Protein AF-A9DGS5-F1 (afdb_monomer_lite)

Radius of gyration: 14.21 Å; chains: 1; bounding box: 29×27×43 Å

InterPro domains:
  IPR003385 Glycoside hydrolase, family 77 [PF02446] (1-68)
  IPR017853 Glycoside hydrolase superfamily [SSF51445] (2-69)

Structure (mmCIF, N/CA/C/O backbone):
data_AF-A9DGS5-F1
#
_entry.id   AF-A9DGS5-F1
#
loop_
_atom_site.group_PDB
_atom_site.id
_atom_site.type_symbol
_atom_site.label_atom_id
_atom_site.label_alt_id
_atom_site.label_comp_id
_atom_site.label_asym_id
_atom_site.label_entity_id
_atom_site.label_seq_id
_atom_site.pdbx_PDB_ins_code
_atom_site.Cartn_x
_atom_site.Cartn_y
_atom_site.Cartn_z
_atom_site.occupancy
_atom_site.B_iso_or_equiv
_atom_site.auth_seq_id
_atom_site.auth_comp_id
_atom_site.auth_asym_id
_atom_site.auth_atom_id
_atom_site.pdbx_PDB_model_num
ATOM 1 N N . VAL A 1 1 ? -10.828 0.765 22.825 1.00 82.06 1 VAL A N 1
ATOM 2 C CA . VAL A 1 1 ? -11.024 2.218 22.598 1.00 82.06 1 VAL A CA 1
ATOM 3 C C . VAL A 1 1 ? -11.640 2.547 21.237 1.00 82.06 1 VAL A C 1
ATOM 5 O O . VAL A 1 1 ? -12.834 2.789 21.215 1.00 82.06 1 VAL A O 1
ATOM 8 N N . MET A 1 2 ? -10.916 2.551 20.102 1.00 89.31 2 MET A N 1
ATOM 9 C CA . MET A 1 2 ? -11.488 3.024 18.813 1.00 89.31 2 MET A CA 1
ATOM 10 C C . MET A 1 2 ? -12.769 2.281 18.401 1.00 89.31 2 MET A C 1
ATOM 12 O O . MET A 1 2 ? -13.766 2.915 18.072 1.00 89.31 2 MET A O 1
ATOM 16 N N . GLN A 1 3 ? -12.760 0.949 18.502 1.00 85.56 3 GLN A N 1
ATOM 17 C CA . GLN A 1 3 ? -13.918 0.113 18.178 1.00 85.56 3 GLN A CA 1
ATOM 18 C C . GLN A 1 3 ? -15.111 0.357 19.116 1.00 85.56 3 GLN A C 1
ATOM 20 O O . GLN A 1 3 ? -16.245 0.407 18.657 1.00 85.56 3 GLN A O 1
ATOM 25 N N . GLU A 1 4 ? -14.864 0.558 20.413 1.00 90.12 4 GLU A N 1
ATOM 26 C CA . GLU A 1 4 ? -15.912 0.836 21.413 1.00 90.12 4 GLU A CA 1
ATOM 27 C C . GLU A 1 4 ? -16.560 2.209 21.197 1.00 90.12 4 GLU A C 1
ATOM 29 O O . GLU A 1 4 ? -17.740 2.387 21.475 1.00 90.12 4 GLU A O 1
ATOM 34 N N . LEU A 1 5 ? -15.796 3.170 20.673 1.00 93.12 5 LEU A N 1
ATOM 35 C CA . LEU A 1 5 ? -16.266 4.517 20.346 1.00 93.12 5 LEU A CA 1
ATOM 36 C C . LEU A 1 5 ? -16.874 4.620 18.936 1.00 93.12 5 LEU A C 1
ATOM 38 O O . LEU A 1 5 ? -17.280 5.707 18.531 1.00 93.12 5 LEU A O 1
ATOM 42 N N . GLY A 1 6 ? -16.918 3.522 18.171 1.00 91.62 6 GLY A N 1
ATOM 43 C CA . GLY A 1 6 ? -17.420 3.522 16.794 1.00 91.62 6 GLY A CA 1
ATOM 44 C C . GLY A 1 6 ? -16.552 4.319 15.813 1.00 91.62 6 GLY A C 1
ATOM 45 O O . GLY A 1 6 ? -17.037 4.737 14.763 1.00 91.62 6 GLY A O 1
ATOM 46 N N . LEU A 1 7 ? -15.278 4.548 16.142 1.00 94.62 7 LEU A N 1
ATOM 47 C CA . LEU A 1 7 ? -14.351 5.282 15.287 1.00 94.62 7 LEU A CA 1
ATOM 48 C C . LEU A 1 7 ? -13.783 4.360 14.211 1.00 94.62 7 LEU A C 1
ATOM 50 O O . LEU A 1 7 ? -13.249 3.289 14.504 1.00 94.62 7 LEU A O 1
ATOM 54 N N . VAL A 1 8 ? -13.874 4.807 12.963 1.00 95.06 8 VAL A N 1
ATOM 55 C CA . VAL A 1 8 ? -13.360 4.076 11.805 1.00 95.06 8 VAL A CA 1
ATOM 56 C C . VAL A 1 8 ? -11.847 4.269 11.707 1.00 95.06 8 VAL A C 1
ATOM 58 O O . VAL A 1 8 ? -11.344 5.387 11.827 1.00 95.06 8 VAL A O 1
ATOM 61 N N . GLY A 1 9 ? -11.112 3.177 11.504 1.00 93.44 9 GLY A N 1
ATOM 62 C CA . GLY A 1 9 ? -9.679 3.224 11.234 1.00 93.44 9 GLY A CA 1
ATOM 63 C C . GLY A 1 9 ? -9.391 3.663 9.799 1.00 93.44 9 GLY A C 1
ATOM 64 O O . GLY A 1 9 ? -10.180 3.405 8.894 1.00 93.44 9 GLY A O 1
ATOM 65 N N . LEU A 1 10 ? -8.238 4.287 9.575 1.00 94.75 10 LEU A N 1
ATOM 66 C CA . LEU A 1 10 ? -7.722 4.565 8.237 1.00 94.75 10 LEU A CA 1
ATOM 67 C C . LEU A 1 10 ? -6.523 3.656 7.970 1.00 94.75 10 LEU A C 1
ATOM 69 O O . LEU A 1 10 ? -5.611 3.576 8.794 1.00 94.75 10 LEU A O 1
ATOM 73 N N . ARG A 1 11 ? -6.518 2.983 6.820 1.00 96.12 11 ARG A N 1
ATOM 74 C CA . ARG A 1 11 ? -5.389 2.173 6.351 1.00 96.12 11 ARG A CA 1
ATOM 75 C C . ARG A 1 11 ? -4.964 2.646 4.967 1.00 96.12 11 ARG A C 1
ATOM 77 O O . ARG A 1 11 ? -5.749 2.588 4.020 1.00 96.12 11 ARG A O 1
ATOM 84 N N . ILE A 1 12 ? -3.720 3.103 4.855 1.00 96.00 12 ILE A N 1
ATOM 85 C CA . ILE A 1 12 ? -3.114 3.466 3.574 1.00 96.00 12 ILE A CA 1
ATOM 86 C C . ILE A 1 12 ? -2.262 2.290 3.112 1.00 96.00 12 ILE A C 1
ATOM 88 O O . ILE A 1 12 ? -1.323 1.898 3.796 1.00 96.00 12 ILE A O 1
ATOM 92 N N . GLN A 1 13 ? -2.569 1.715 1.951 1.00 94.94 13 GLN A N 1
ATOM 93 C CA . GLN A 1 13 ? -1.935 0.472 1.504 1.00 9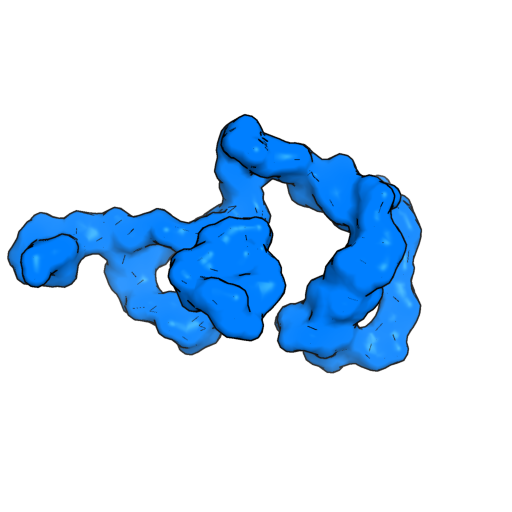4.94 13 GLN A CA 1
ATOM 94 C C . GLN A 1 13 ? -0.411 0.596 1.345 1.00 94.94 13 GLN A C 1
ATOM 96 O O . GLN A 1 13 ? 0.315 -0.358 1.593 1.00 94.94 13 GLN A O 1
ATOM 101 N N . ARG A 1 14 ? 0.083 1.779 0.970 1.00 93.00 14 ARG A N 1
ATOM 102 C CA . ARG A 1 14 ? 1.521 2.065 0.816 1.00 93.00 14 ARG A CA 1
ATOM 103 C C . ARG A 1 14 ? 2.202 2.576 2.091 1.00 93.00 14 ARG A C 1
ATOM 105 O O . ARG A 1 14 ? 3.394 2.867 2.057 1.00 93.00 14 ARG A O 1
ATOM 112 N N . MET A 1 15 ? 1.449 2.700 3.184 1.00 93.44 15 MET A N 1
ATOM 113 C CA . MET A 1 15 ? 1.938 3.041 4.523 1.00 93.44 15 MET A CA 1
ATOM 114 C C . MET A 1 15 ? 1.282 2.096 5.547 1.00 93.44 15 MET A C 1
ATOM 116 O O . MET A 1 15 ? 0.399 2.523 6.299 1.00 93.44 15 MET A O 1
ATOM 120 N N . PRO A 1 16 ? 1.626 0.794 5.533 1.00 92.62 16 PRO A N 1
ATOM 121 C CA . PRO A 1 16 ? 1.114 -0.145 6.526 1.00 92.62 16 PRO A CA 1
ATOM 122 C C . PRO A 1 16 ? 1.576 0.253 7.937 1.00 92.62 16 PRO A C 1
ATOM 124 O O . PRO A 1 16 ? 2.639 0.847 8.110 1.00 92.62 16 PRO A O 1
ATOM 127 N N . ASN A 1 17 ? 0.769 -0.066 8.954 1.00 89.25 17 ASN A N 1
ATOM 128 C CA . ASN A 1 17 ? 1.151 0.201 10.350 1.00 89.25 17 ASN A CA 1
ATOM 129 C C . ASN A 1 17 ? 2.066 -0.909 10.889 1.00 89.25 17 ASN A C 1
ATOM 131 O O . ASN A 1 17 ? 2.799 -0.712 11.854 1.00 89.25 17 ASN A O 1
ATOM 135 N N . GLU A 1 18 ? 1.955 -2.090 10.291 1.00 92.31 18 GLU A N 1
ATOM 136 C CA . GLU A 1 18 ? 2.731 -3.285 10.559 1.00 92.31 18 GLU A CA 1
ATOM 137 C C . GLU A 1 18 ? 4.140 -3.112 9.971 1.00 92.31 18 GLU A C 1
ATOM 139 O O . GLU A 1 18 ? 4.306 -2.968 8.762 1.00 92.31 18 GLU A O 1
ATOM 144 N N . SER A 1 19 ? 5.163 -3.090 10.831 1.00 89.50 19 SER A N 1
ATOM 145 C CA . SER A 1 19 ? 6.551 -2.793 10.441 1.00 89.50 19 SER A CA 1
ATOM 146 C C . SER A 1 19 ? 7.206 -3.870 9.573 1.00 89.50 19 SER A C 1
ATOM 148 O O . SER A 1 19 ? 8.250 -3.633 8.974 1.00 89.50 19 SER A O 1
ATOM 150 N N . ASP A 1 20 ? 6.633 -5.069 9.564 1.00 92.62 20 ASP A N 1
ATOM 151 C CA . ASP A 1 20 ? 7.059 -6.230 8.788 1.00 92.62 20 ASP A CA 1
ATOM 152 C C . ASP A 1 20 ? 6.422 -6.287 7.391 1.00 92.62 20 ASP A C 1
ATOM 154 O O . ASP A 1 20 ? 6.836 -7.103 6.567 1.00 92.62 20 ASP A O 1
ATOM 158 N N . LEU A 1 21 ? 5.454 -5.413 7.098 1.00 93.75 21 LEU A N 1
ATOM 159 C CA . LEU A 1 21 ? 4.791 -5.354 5.801 1.00 93.75 21 LEU A CA 1
ATOM 160 C C . LEU A 1 21 ? 5.298 -4.169 4.974 1.00 93.75 21 LEU A C 1
ATOM 162 O O . LEU A 1 21 ? 5.333 -3.033 5.432 1.00 93.75 21 LEU A O 1
ATOM 166 N N . GLU A 1 22 ? 5.635 -4.423 3.708 1.00 94.25 22 GLU A N 1
ATOM 167 C CA . GLU A 1 22 ? 5.912 -3.355 2.732 1.00 94.25 22 GLU A CA 1
ATOM 168 C C . GLU A 1 22 ? 4.611 -2.727 2.201 1.00 94.25 22 GLU A C 1
ATOM 170 O O . GLU A 1 22 ? 4.545 -1.525 1.929 1.00 94.25 22 GLU A O 1
ATOM 175 N N . PHE A 1 23 ? 3.563 -3.546 2.079 1.00 95.69 23 PHE A N 1
ATOM 176 C CA . PHE A 1 23 ? 2.243 -3.150 1.605 1.00 95.69 23 PHE A CA 1
ATOM 177 C C . PHE A 1 23 ? 1.165 -3.696 2.529 1.00 95.69 23 PHE A C 1
ATOM 179 O O . PHE A 1 23 ? 1.235 -4.826 3.008 1.00 95.69 23 PHE A O 1
ATOM 186 N N . GLY A 1 24 ? 0.129 -2.899 2.746 1.00 94.62 24 GLY A N 1
ATOM 187 C CA . GLY A 1 24 ? -1.046 -3.336 3.471 1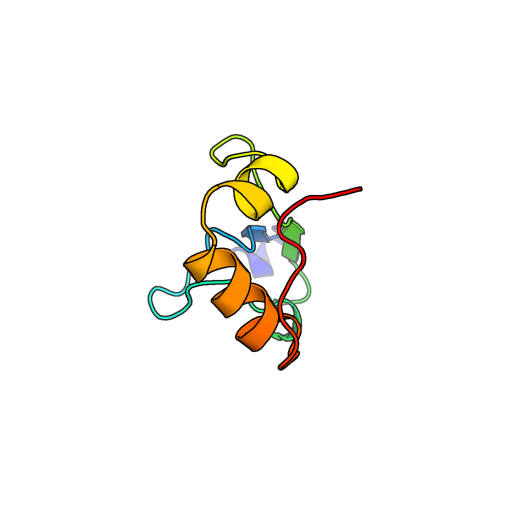.00 94.62 24 GLY A CA 1
ATOM 188 C C . GLY A 1 24 ? -1.834 -4.396 2.695 1.00 94.62 24 GLY A C 1
ATOM 189 O O . GLY A 1 24 ? -1.947 -4.333 1.469 1.00 94.62 24 GLY A O 1
ATOM 190 N N . ILE A 1 25 ? -2.411 -5.346 3.432 1.00 94.19 25 ILE A N 1
ATOM 191 C CA . ILE A 1 25 ? -3.153 -6.487 2.888 1.00 94.19 25 ILE A CA 1
ATOM 192 C C . ILE A 1 25 ? -4.650 -6.279 3.173 1.00 94.19 25 ILE A C 1
ATOM 194 O O . ILE A 1 25 ? -5.079 -6.489 4.311 1.00 94.19 25 ILE A O 1
ATOM 198 N N . PRO A 1 26 ? -5.472 -5.872 2.182 1.00 92.62 26 PRO A N 1
ATOM 199 C CA . PRO A 1 26 ? -6.868 -5.511 2.427 1.00 92.62 26 PRO A CA 1
ATOM 200 C C . PRO A 1 26 ? -7.724 -6.629 3.027 1.00 92.62 26 PRO A C 1
ATOM 202 O O . PRO A 1 26 ? -8.631 -6.348 3.806 1.00 92.62 26 PRO A O 1
ATOM 205 N N . SER A 1 27 ? -7.412 -7.892 2.723 1.00 92.88 27 SER A N 1
ATOM 206 C CA . SER A 1 27 ? -8.111 -9.055 3.286 1.00 92.88 27 SER A CA 1
ATOM 207 C C . SER A 1 27 ? -7.899 -9.233 4.796 1.00 92.88 27 SER A C 1
ATOM 209 O O . SER A 1 27 ? -8.672 -9.944 5.431 1.00 92.88 27 SER A O 1
ATOM 211 N N . GLN A 1 28 ? -6.893 -8.576 5.384 1.00 93.56 28 GLN A N 1
ATOM 212 C CA . GLN A 1 28 ? -6.612 -8.597 6.824 1.00 93.56 28 GLN A CA 1
ATOM 213 C C . GLN A 1 28 ? -7.194 -7.385 7.571 1.00 93.56 28 GLN A C 1
ATOM 215 O O . GLN A 1 28 ? -7.068 -7.286 8.793 1.00 93.56 2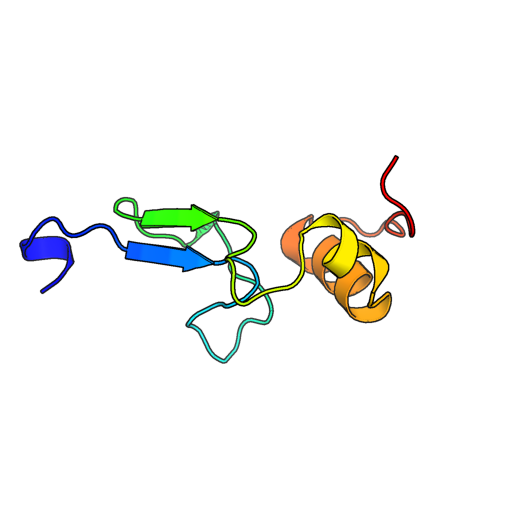8 GLN A O 1
ATOM 220 N N . TYR A 1 29 ? -7.816 -6.431 6.871 1.00 93.62 29 TYR A N 1
ATOM 221 C CA . TYR A 1 29 ? -8.360 -5.235 7.508 1.00 93.62 29 TYR A CA 1
ATOM 222 C C . TYR A 1 29 ? -9.639 -5.545 8.291 1.00 93.62 29 TYR A C 1
ATOM 224 O O . TYR A 1 29 ? -10.522 -6.269 7.837 1.00 93.62 29 TYR A O 1
ATOM 232 N N . SER A 1 30 ? -9.760 -4.944 9.478 1.00 92.88 30 SER A N 1
ATOM 233 C CA . SER A 1 30 ? -10.998 -4.991 10.261 1.00 92.88 30 SER A CA 1
ATOM 234 C C . SER A 1 30 ? -12.132 -4.292 9.513 1.00 92.88 30 SER A C 1
ATOM 236 O O . SER A 1 30 ? -11.901 -3.286 8.845 1.00 92.88 30 SER A O 1
ATOM 238 N N . TYR A 1 31 ? -13.364 -4.764 9.699 1.00 92.19 31 TYR A N 1
ATOM 239 C CA . TYR A 1 31 ? -14.566 -4.204 9.073 1.00 92.19 31 TYR A CA 1
ATOM 240 C C . TYR A 1 31 ? -14.707 -2.682 9.261 1.00 92.19 31 TYR A C 1
ATOM 242 O O . TYR A 1 31 ? -15.090 -1.970 8.339 1.00 92.19 31 TYR A O 1
ATOM 250 N N . MET A 1 32 ? -14.357 -2.162 10.442 1.00 94.75 32 MET A N 1
ATOM 251 C CA . MET A 1 32 ? -14.416 -0.726 10.753 1.00 94.75 32 MET A CA 1
ATOM 252 C C . MET A 1 32 ? -13.180 0.018 10.228 1.00 94.75 32 MET A C 1
ATOM 254 O O . MET A 1 32 ? -12.473 0.678 10.992 1.00 94.75 32 MET A O 1
ATOM 258 N N . THR A 1 33 ? -12.918 -0.089 8.925 1.00 95.12 33 THR A N 1
ATOM 259 C CA . THR A 1 33 ? -11.750 0.507 8.265 1.00 95.12 33 THR A CA 1
ATOM 260 C C . THR A 1 33 ? -12.130 1.160 6.940 1.00 95.12 33 THR A C 1
ATOM 262 O O . THR A 1 33 ? -12.765 0.538 6.095 1.00 95.12 33 THR A O 1
ATOM 265 N N . VAL A 1 34 ? -11.659 2.387 6.717 1.00 95.94 34 VAL A N 1
ATOM 266 C CA . VAL A 1 34 ?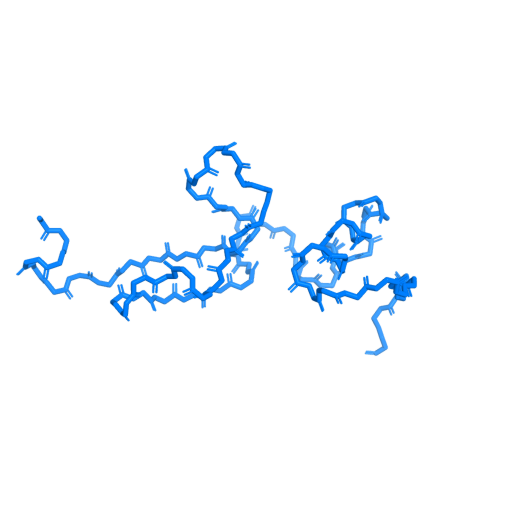 -11.530 2.970 5.377 1.00 95.94 34 VAL A CA 1
ATOM 267 C C . VAL A 1 34 ? -10.144 2.623 4.847 1.00 95.94 34 VAL A C 1
ATOM 269 O O . VAL A 1 34 ? -9.135 2.936 5.485 1.00 95.94 34 VAL A O 1
ATOM 272 N N . CYS A 1 35 ? -10.086 1.982 3.682 1.00 95.62 35 CYS A N 1
ATOM 273 C CA . CYS A 1 35 ? -8.835 1.722 2.981 1.00 95.62 35 CYS A CA 1
ATOM 274 C C . CYS A 1 35 ? -8.647 2.691 1.809 1.00 95.62 35 CYS A C 1
ATOM 276 O O . CYS A 1 35 ? -9.604 3.070 1.132 1.00 95.62 35 CYS A O 1
ATOM 278 N N . ALA A 1 36 ? -7.400 3.088 1.567 1.00 95.75 36 ALA A N 1
ATOM 279 C CA . ALA A 1 36 ? -7.021 3.863 0.394 1.00 95.75 36 ALA A CA 1
ATOM 280 C C . ALA A 1 36 ? -5.634 3.432 -0.113 1.00 95.75 36 ALA A C 1
ATOM 282 O O . ALA A 1 36 ? -4.764 3.091 0.692 1.00 95.75 36 ALA A O 1
ATOM 283 N N . PRO A 1 37 ? -5.377 3.476 -1.431 1.00 93.62 37 PRO A N 1
ATOM 284 C CA . PRO A 1 37 ? -4.056 3.158 -1.974 1.00 93.62 37 PRO A CA 1
ATOM 285 C C . PRO A 1 37 ? -3.003 4.226 -1.621 1.00 93.62 37 PRO A C 1
ATOM 287 O O . PRO A 1 37 ? -1.805 3.948 -1.549 1.00 93.62 37 PRO A O 1
ATOM 290 N N . SER A 1 38 ? -3.432 5.469 -1.396 1.00 94.50 38 SER A N 1
ATOM 291 C CA . SER A 1 38 ? -2.569 6.637 -1.207 1.00 94.50 38 SER A CA 1
ATOM 292 C C . SER A 1 38 ? -3.209 7.684 -0.299 1.00 94.50 38 SER A C 1
ATOM 294 O O . SER A 1 38 ? -4.433 7.765 -0.223 1.00 94.50 38 SER A O 1
ATOM 296 N N . CYS A 1 39 ? -2.387 8.544 0.302 1.00 94.25 39 CYS A N 1
ATOM 297 C CA . CYS A 1 39 ? -2.810 9.796 0.931 1.00 94.25 39 CYS A CA 1
ATOM 298 C C . CYS A 1 39 ? -2.051 10.993 0.324 1.00 94.25 39 CYS A C 1
ATOM 300 O O . CYS A 1 39 ? -1.241 10.818 -0.585 1.00 94.25 39 CYS A O 1
ATOM 302 N N . HIS A 1 40 ? -2.326 12.201 0.825 1.00 94.88 40 HIS A N 1
ATOM 303 C CA . HIS A 1 40 ? -1.683 13.441 0.373 1.00 94.88 40 HIS A CA 1
ATOM 304 C C . HIS A 1 40 ? -0.193 13.536 0.739 1.00 94.88 40 HIS A C 1
ATOM 306 O O . HIS A 1 40 ? 0.529 14.295 0.103 1.00 94.88 40 HIS A O 1
ATOM 312 N N . ASP A 1 41 ? 0.268 12.741 1.708 1.00 93.25 41 ASP A N 1
ATOM 313 C CA . ASP A 1 41 ? 1.680 12.657 2.109 1.00 93.25 41 ASP A CA 1
ATOM 314 C C . ASP A 1 41 ? 2.499 11.696 1.233 1.00 93.25 41 ASP A C 1
ATOM 316 O O . ASP A 1 41 ? 3.690 11.493 1.461 1.00 93.25 41 ASP A O 1
ATOM 320 N N . CYS A 1 42 ? 1.870 11.068 0.238 1.00 90.94 42 CYS A N 1
ATOM 321 C CA . CYS A 1 42 ? 2.523 10.151 -0.688 1.00 90.94 42 CYS A CA 1
ATOM 322 C C . CYS A 1 42 ? 2.476 10.685 -2.124 1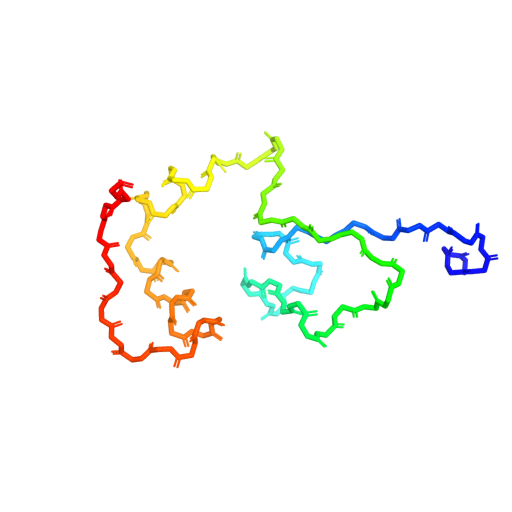.00 90.94 42 CYS A C 1
ATOM 324 O O . CYS A 1 42 ? 1.583 11.450 -2.492 1.00 90.94 42 CYS A O 1
ATOM 326 N N . SER A 1 43 ? 3.367 10.178 -2.983 1.00 94.00 43 SER A N 1
ATOM 327 C CA . SER A 1 43 ? 3.242 10.326 -4.438 1.00 94.00 43 SER A CA 1
ATOM 328 C C . SER A 1 43 ? 1.871 9.836 -4.925 1.00 94.00 43 SER A C 1
ATOM 330 O O . SER A 1 43 ? 1.248 8.968 -4.303 1.00 94.00 43 SER A O 1
ATOM 332 N N . THR A 1 44 ? 1.373 10.382 -6.037 1.00 95.38 44 THR A N 1
ATOM 333 C CA . THR A 1 44 ? 0.137 9.871 -6.658 1.00 95.38 44 THR A CA 1
ATOM 334 C C . THR A 1 44 ? 0.306 8.405 -7.061 1.00 95.38 44 THR A C 1
ATOM 336 O O . THR A 1 44 ? 1.430 7.941 -7.239 1.00 95.38 44 THR A O 1
ATOM 339 N N . LEU A 1 45 ? -0.794 7.664 -7.233 1.00 94.38 45 LEU A N 1
ATOM 340 C CA . LEU A 1 45 ? -0.716 6.239 -7.579 1.00 94.38 45 LEU A CA 1
ATOM 341 C C . LEU A 1 45 ? 0.074 5.987 -8.877 1.00 94.38 45 LEU A C 1
ATOM 343 O O . LEU A 1 45 ? 0.904 5.087 -8.897 1.00 94.38 45 LEU A O 1
ATOM 347 N N . ARG A 1 46 ? -0.138 6.804 -9.922 1.00 95.81 46 ARG A N 1
ATOM 348 C CA . ARG A 1 46 ? 0.620 6.710 -11.183 1.00 95.81 46 ARG A CA 1
ATOM 349 C C . ARG A 1 46 ? 2.103 6.999 -10.964 1.00 95.81 46 ARG A C 1
ATOM 351 O O . ARG A 1 46 ? 2.931 6.197 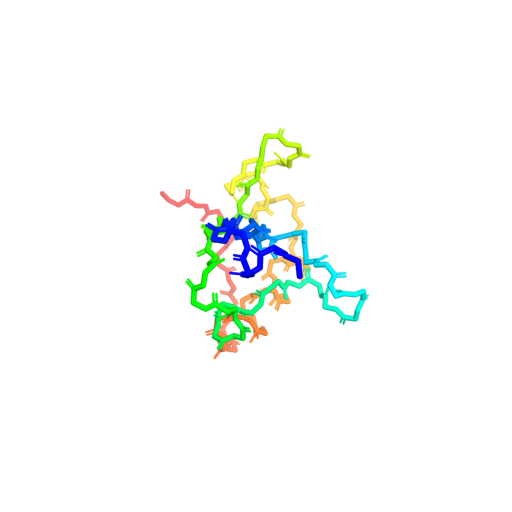-11.364 1.00 95.81 46 ARG A O 1
ATOM 358 N N . ALA A 1 47 ? 2.429 8.114 -10.306 1.00 95.56 47 ALA A N 1
ATOM 359 C CA . ALA A 1 47 ? 3.825 8.473 -10.057 1.00 95.56 47 ALA A CA 1
ATOM 360 C C . ALA A 1 47 ? 4.544 7.369 -9.269 1.00 95.56 47 ALA A C 1
ATOM 362 O O . ALA A 1 47 ? 5.619 6.944 -9.658 1.00 95.56 47 ALA A O 1
ATOM 363 N N . TRP A 1 48 ? 3.896 6.829 -8.238 1.00 95.56 48 TRP A N 1
ATOM 364 C CA . TRP A 1 48 ? 4.414 5.700 -7.471 1.00 95.56 48 TRP A CA 1
ATOM 365 C C . TRP A 1 48 ? 4.618 4.424 -8.282 1.00 95.56 48 TRP A C 1
ATOM 367 O O . TRP A 1 48 ? 5.584 3.700 -8.070 1.00 95.56 48 TRP A O 1
ATOM 377 N N . TRP A 1 49 ? 3.690 4.127 -9.187 1.00 95.75 49 TRP A N 1
ATOM 378 C CA . TRP A 1 49 ? 3.801 2.956 -10.043 1.00 95.75 49 TRP A CA 1
ATOM 379 C C . TRP A 1 49 ? 5.004 3.062 -10.985 1.00 95.75 49 TRP A C 1
ATOM 381 O O . TRP A 1 49 ? 5.686 2.074 -11.244 1.00 95.75 49 TRP A O 1
ATOM 391 N N . GLU A 1 50 ? 5.266 4.262 -11.497 1.00 97.00 50 GLU A N 1
ATOM 392 C CA . GLU A 1 50 ? 6.271 4.513 -12.530 1.00 97.00 50 GLU A CA 1
ATOM 393 C C . GLU A 1 50 ? 7.656 4.878 -11.949 1.00 97.00 50 GLU A C 1
ATOM 395 O O . GLU A 1 50 ? 8.651 4.726 -12.651 1.00 97.00 50 GLU A O 1
ATOM 400 N N . GLU A 1 51 ? 7.752 5.313 -10.681 1.00 95.31 51 GLU A N 1
ATOM 401 C CA . GLU A 1 51 ? 9.001 5.825 -10.074 1.00 95.31 51 GLU A CA 1
ATOM 402 C C . GLU A 1 51 ? 10.028 4.747 -9.684 1.00 95.31 51 GLU A C 1
ATOM 404 O O . GLU A 1 51 ? 11.228 5.015 -9.736 1.00 95.31 51 GLU A O 1
ATOM 409 N N . ASP A 1 52 ? 9.584 3.549 -9.288 1.00 95.69 52 ASP A N 1
ATOM 410 C CA . ASP A 1 52 ? 10.450 2.483 -8.762 1.00 95.69 52 ASP A CA 1
ATOM 411 C C . ASP A 1 52 ? 10.039 1.116 -9.328 1.00 95.69 52 ASP A C 1
ATOM 413 O O . ASP A 1 52 ? 9.008 0.538 -8.967 1.00 95.69 52 ASP A O 1
ATOM 417 N N . GLU A 1 53 ? 10.872 0.591 -10.228 1.00 95.56 53 GLU A N 1
ATOM 418 C CA . GLU A 1 53 ? 10.646 -0.693 -10.886 1.00 95.56 53 GLU A CA 1
ATOM 419 C C . GLU A 1 53 ? 10.659 -1.872 -9.906 1.00 95.56 53 GLU A C 1
ATOM 421 O O . GLU A 1 53 ? 9.782 -2.736 -9.981 1.00 95.56 53 GLU A O 1
ATOM 426 N N . GLU A 1 54 ? 11.614 -1.923 -8.975 1.00 96.00 54 GLU A N 1
ATOM 427 C CA . GLU A 1 54 ? 11.732 -3.053 -8.052 1.00 96.00 54 GLU A CA 1
ATOM 428 C C . GLU A 1 54 ? 10.529 -3.103 -7.110 1.00 96.00 54 GLU A C 1
ATOM 430 O O . GLU A 1 54 ? 9.960 -4.170 -6.856 1.00 96.00 54 GLU A O 1
ATOM 435 N N . ARG A 1 55 ? 10.108 -1.939 -6.608 1.00 95.56 55 ARG A N 1
ATOM 436 C CA . ARG A 1 55 ? 8.941 -1.824 -5.735 1.00 95.56 55 ARG A CA 1
ATOM 437 C C . ARG A 1 55 ? 7.651 -2.183 -6.466 1.00 95.56 55 ARG A C 1
ATOM 439 O O . ARG A 1 55 ? 6.817 -2.891 -5.896 1.00 95.56 55 ARG A O 1
ATOM 446 N N . ARG A 1 56 ? 7.505 -1.770 -7.730 1.00 95.56 56 ARG A N 1
ATOM 447 C CA . ARG A 1 56 ? 6.391 -2.177 -8.599 1.00 95.56 56 ARG A CA 1
ATOM 448 C C . ARG A 1 56 ? 6.354 -3.695 -8.789 1.00 95.56 56 ARG A C 1
ATOM 450 O O . ARG A 1 56 ? 5.298 -4.298 -8.605 1.00 95.56 56 ARG A O 1
ATOM 457 N N . GLN A 1 57 ? 7.488 -4.324 -9.102 1.00 95.88 57 GLN A N 1
ATOM 458 C CA . GLN A 1 57 ? 7.581 -5.781 -9.264 1.00 95.88 57 GLN A CA 1
ATOM 459 C C . GLN A 1 57 ? 7.207 -6.527 -7.977 1.00 95.88 57 GLN A C 1
ATOM 461 O O . GLN A 1 57 ? 6.416 -7.470 -8.024 1.00 95.88 57 GLN A O 1
ATOM 466 N N . ARG A 1 58 ? 7.702 -6.083 -6.812 1.00 96.06 58 ARG A N 1
ATOM 467 C CA . ARG A 1 58 ? 7.329 -6.675 -5.515 1.00 96.06 58 ARG A CA 1
ATOM 468 C C . ARG A 1 58 ? 5.840 -6.528 -5.220 1.00 96.06 58 ARG A C 1
ATOM 470 O O . ARG A 1 58 ? 5.233 -7.485 -4.750 1.00 96.06 58 ARG A O 1
ATOM 477 N N . PHE A 1 59 ? 5.241 -5.372 -5.507 1.00 95.50 59 PHE A N 1
ATOM 478 C CA . PHE A 1 59 ? 3.799 -5.183 -5.341 1.00 95.50 59 PHE A CA 1
ATOM 479 C C . PHE A 1 59 ? 3.004 -6.127 -6.247 1.00 95.50 59 PHE A C 1
ATOM 481 O O . PHE A 1 59 ? 2.109 -6.828 -5.783 1.00 95.50 59 PHE A O 1
ATOM 488 N N . PHE A 1 60 ? 3.347 -6.179 -7.533 1.00 95.88 60 PHE A N 1
ATOM 489 C CA . PHE A 1 60 ? 2.639 -7.004 -8.506 1.00 95.88 60 PHE A CA 1
ATOM 490 C C . PHE A 1 60 ? 2.731 -8.498 -8.168 1.00 95.88 60 PHE A C 1
ATOM 492 O O . PHE A 1 60 ? 1.731 -9.211 -8.204 1.00 95.88 60 PHE A O 1
ATOM 499 N N . LYS A 1 61 ? 3.897 -8.945 -7.703 1.00 95.50 61 LYS A N 1
ATOM 500 C CA . LYS A 1 61 ? 4.085 -10.319 -7.248 1.00 95.50 61 LYS A CA 1
ATOM 501 C C . LYS A 1 61 ? 3.357 -10.634 -5.945 1.00 95.50 61 LYS A C 1
ATOM 503 O O . LYS A 1 61 ? 2.629 -11.615 -5.868 1.00 95.50 61 LYS A O 1
ATOM 508 N N . ASN A 1 62 ? 3.565 -9.825 -4.909 1.00 93.12 62 ASN A N 1
ATOM 509 C CA . ASN A 1 62 ? 3.149 -10.178 -3.550 1.00 93.12 62 ASN A CA 1
ATOM 510 C C . ASN A 1 62 ? 1.708 -9.762 -3.224 1.00 93.12 62 ASN A C 1
ATOM 512 O O . ASN A 1 62 ? 1.103 -10.346 -2.333 1.00 93.12 62 ASN A O 1
ATOM 516 N N . VAL A 1 63 ? 1.178 -8.732 -3.892 1.00 93.81 63 VAL A N 1
ATOM 517 C CA . VAL A 1 63 ? -0.162 -8.180 -3.622 1.00 93.81 63 VAL A CA 1
ATOM 518 C C . VAL A 1 63 ? -1.157 -8.562 -4.711 1.00 93.81 63 VAL A C 1
ATOM 520 O O . VAL A 1 63 ? -2.301 -8.873 -4.393 1.00 93.81 63 VAL A O 1
ATOM 523 N N . MET A 1 64 ? -0.740 -8.544 -5.982 1.00 93.12 64 MET A N 1
ATOM 524 C CA . MET A 1 64 ? -1.595 -8.977 -7.099 1.00 93.12 64 MET A CA 1
ATOM 525 C C . MET A 1 64 ? -1.465 -10.476 -7.399 1.00 93.12 64 MET A C 1
ATOM 527 O O . MET A 1 64 ? -2.181 -10.967 -8.266 1.00 93.12 64 MET A O 1
ATOM 531 N N . GLU A 1 65 ? -0.571 -11.182 -6.694 1.00 93.75 65 GLU A N 1
ATOM 532 C CA . GLU A 1 65 ? -0.330 -12.626 -6.836 1.00 93.75 65 GLU A CA 1
ATOM 533 C C . GLU A 1 65 ? -0.041 -13.040 -8.293 1.00 93.75 65 GLU A C 1
ATOM 535 O O . GLU A 1 65 ? -0.475 -14.094 -8.755 1.00 93.75 65 GLU A O 1
ATOM 540 N N . SER A 1 66 ? 0.688 -12.190 -9.027 1.00 94.31 66 SER A N 1
ATOM 541 C CA . SER A 1 66 ? 1.043 -12.411 -10.432 1.00 94.31 66 SER A CA 1
ATOM 542 C C . SER A 1 66 ? 2.547 -12.607 -10.614 1.00 94.31 66 SER A C 1
ATOM 544 O O . SER A 1 66 ? 3.351 -11.817 -10.125 1.00 94.31 66 SER A O 1
ATOM 546 N N . ASP A 1 67 ? 2.927 -13.633 -11.375 1.00 92.75 67 ASP A N 1
ATOM 547 C CA . ASP A 1 67 ? 4.319 -13.884 -11.776 1.00 92.75 67 ASP A CA 1
ATOM 548 C C . ASP A 1 67 ? 4.706 -13.173 -13.090 1.00 92.75 67 ASP A C 1
ATOM 550 O O . ASP A 1 67 ? 5.827 -13.327 -13.581 1.00 92.75 67 ASP A O 1
ATOM 554 N N . GLU A 1 68 ? 3.793 -12.401 -13.687 1.00 94.31 68 GLU A N 1
ATOM 555 C CA . GLU A 1 68 ? 4.072 -11.632 -14.900 1.00 94.31 68 GLU A CA 1
ATOM 556 C C . GLU A 1 68 ? 4.886 -10.362 -14.606 1.00 94.31 68 GLU A C 1
ATOM 558 O O . GLU A 1 68 ? 4.952 -9.864 -13.481 1.00 94.31 68 GLU A O 1
ATOM 563 N N . LEU A 1 69 ? 5.500 -9.800 -15.651 1.00 93.94 69 LEU A N 1
ATOM 564 C CA . LEU A 1 69 ? 6.166 -8.504 -15.550 1.00 93.94 69 LEU A CA 1
ATOM 565 C C . LEU A 1 69 ? 5.116 -7.381 -15.559 1.00 93.94 69 LEU A C 1
ATOM 567 O O . LEU A 1 69 ? 4.355 -7.281 -16.526 1.00 93.94 69 LEU A O 1
ATOM 571 N N . PRO A 1 70 ? 5.069 -6.517 -14.528 1.00 95.12 70 PRO A N 1
ATOM 572 C CA . PRO A 1 70 ? 4.142 -5.396 -14.520 1.00 95.12 70 PRO A CA 1
ATOM 573 C C . PRO A 1 70 ? 4.514 -4.367 -15.599 1.00 95.12 70 PRO A C 1
ATOM 575 O O . PRO A 1 70 ? 5.706 -4.113 -15.801 1.00 95.12 70 PRO A O 1
ATOM 578 N N . PRO A 1 71 ? 3.525 -3.719 -16.246 1.00 95.06 71 PRO A N 1
ATOM 579 C CA . PRO A 1 71 ? 3.787 -2.641 -17.195 1.00 95.06 71 PRO A CA 1
ATOM 580 C C . PRO A 1 71 ? 4.520 -1.485 -16.512 1.00 95.06 71 PRO A C 1
ATOM 582 O O . PRO A 1 71 ? 4.225 -1.135 -15.368 1.00 95.06 71 PRO A O 1
ATOM 585 N N . ASP A 1 72 ? 5.461 -0.874 -17.221 1.00 94.69 72 ASP A N 1
ATOM 586 C CA . ASP A 1 72 ? 6.270 0.240 -16.731 1.00 94.69 72 ASP A CA 1
ATOM 587 C C . ASP A 1 72 ? 5.544 1.589 -16.784 1.00 94.69 72 ASP A C 1
ATOM 589 O O . ASP A 1 72 ? 5.927 2.500 -16.054 1.00 94.69 72 ASP A O 1
ATOM 593 N N . GLN A 1 73 ? 4.484 1.700 -17.592 1.00 95.25 73 GLN A N 1
ATOM 594 C CA . GLN A 1 73 ? 3.679 2.910 -17.761 1.00 95.25 73 GLN A CA 1
ATOM 595 C C . GLN A 1 73 ? 2.176 2.632 -17.653 1.00 95.25 73 GLN A C 1
ATOM 597 O O . GLN A 1 73 ? 1.669 1.604 -18.108 1.00 95.25 73 GLN A O 1
ATOM 602 N N . CYS A 1 74 ? 1.448 3.581 -17.069 1.00 89.81 74 CYS A N 1
ATOM 603 C CA . CYS A 1 74 ? -0.009 3.559 -16.979 1.00 89.81 74 CYS A CA 1
ATOM 604 C C . CYS A 1 74 ? -0.643 4.177 -18.240 1.00 89.81 74 CYS A C 1
ATOM 606 O O . CYS A 1 74 ? -0.491 5.382 -18.460 1.00 89.81 74 CYS A O 1
ATOM 608 N N . VAL A 1 75 ? -1.406 3.389 -19.007 1.00 86.19 75 VAL A N 1
ATOM 609 C CA . VAL A 1 75 ? -2.197 3.856 -20.171 1.00 86.19 75 VAL A CA 1
ATOM 610 C C . VAL A 1 75 ? -3.408 4.709 -19.800 1.00 86.19 75 VAL A C 1
ATOM 612 O O . VAL A 1 75 ? -3.955 4.544 -18.685 1.00 86.19 75 VAL A O 1
#

pLDDT: mean 93.73, std 2.55, range [82.06, 97.0]

Secondary structure (DSSP, 8-state):
-TTTTTPPEEEETTB-SSTT-SS--GGGS-SSEEEES--TTS--HHHHHHH-HHHHHHHHHHTS---SPPPSS--

Foldseek 3Di:
DCVVVLHAAEAAQCDHPDPPDNGDAVVPDDPSYDYDPDDPVDDDPQCVCQVDLVSVCCCCCVHVVDPDRDDNHDD

Organism: NCBI:txid428386

Sequence (75 aa):
VMQELGLVGLRIQRMPNESDLEFGIPSQYSYMTVCAPSCHDCSTLRAWWEEDEERRQRFFKNVMESDELPPDQCV